Protein AF-0000000084556252 (afdb_homodimer)

Nearest PDB structures (foldseek):
  2xj3-assembly1_B  TM=9.426E-01  e=3.383E-04  Enterococcus faecalis
  1utx-assembly1_B  TM=9.450E-01  e=3.171E-04  Enterococcus faecalis
  2xi8-assembly1_A  TM=9.337E-01  e=5.321E-04  Enterococcus faecalis
  2xj3-assembly1_A  TM=9.279E-01  e=4.987E-04  Enterococcus faecalis
  2lyk-assembly1_B  TM=9.266E-01  e=1.016E-03  Enterococcus faecalis

InterPro domains:
  IPR001387 Cro/C1-type, helix-turn-helix domain [PF01381] (4-55)
  IPR001387 Cro/C1-type, helix-turn-helix domain [PS50943] (4-58)
  IPR001387 Cro/C1-type, helix-turn-helix domain [SM00530] (3-58)
  IPR001387 Cro/C1-type, helix-turn-helix domain [cd00093] (1-55)
  IPR010982 Lambda repressor-like, DNA-binding domain superfamily [G3DSA:1.10.260.40] (1-59)
  IPR010982 Lambda repressor-like, DNA-binding domain superfamily [SSF47413] (2-59)

Structure (mmCIF, N/CA/C/O backbone):
data_AF-0000000084556252-model_v1
#
loop_
_entity.id
_entity.type
_entity.pdbx_description
1 polymer 'HTH cro/C1-type domain-containing protein'
#
loop_
_atom_site.group_PDB
_atom_site.id
_atom_site.type_symbol
_atom_site.label_atom_id
_atom_site.label_alt_id
_atom_site.label_comp_id
_atom_site.label_asym_id
_atom_site.label_entity_id
_atom_site.label_seq_id
_atom_site.pdbx_PDB_ins_code
_atom_site.Cartn_x
_atom_site.Cartn_y
_atom_site.Cartn_z
_atom_site.occupancy
_atom_site.B_iso_or_equiv
_atom_site.auth_seq_id
_atom_site.auth_comp_id
_atom_site.auth_asym_id
_atom_site.auth_atom_id
_atom_site.pdbx_PDB_model_num
ATOM 1 N N . MET A 1 1 ? -1.429 13.648 -7.684 1 75.62 1 MET A N 1
ATOM 2 C CA . MET A 1 1 ? -1.224 14.016 -6.281 1 75.62 1 MET A CA 1
ATOM 3 C C . MET A 1 1 ? -2.045 13.125 -5.359 1 75.62 1 MET A C 1
ATOM 5 O O . MET A 1 1 ? -3.117 12.648 -5.742 1 75.62 1 MET A O 1
ATOM 9 N N . ASN A 1 2 ? -1.503 12.711 -4.125 1 90 2 ASN A N 1
ATOM 10 C CA . ASN A 1 2 ? -2.273 11.898 -3.188 1 90 2 ASN A CA 1
ATOM 11 C C . ASN A 1 2 ? -3.072 12.766 -2.219 1 90 2 ASN A C 1
ATOM 13 O O . ASN A 1 2 ? -3 13.992 -2.277 1 90 2 ASN A O 1
ATOM 17 N N . ASN A 1 3 ? -3.918 12.211 -1.434 1 95.62 3 ASN A N 1
ATOM 18 C CA . ASN A 1 3 ? -4.863 12.906 -0.572 1 95.62 3 ASN A CA 1
ATOM 19 C C . ASN A 1 3 ? -4.355 13 0.864 1 95.62 3 ASN A C 1
ATOM 21 O O . ASN A 1 3 ? -5.133 13.25 1.787 1 95.62 3 ASN A O 1
ATOM 25 N N . LEU A 1 4 ? -3.133 12.773 1.087 1 97.56 4 LEU A N 1
ATOM 26 C CA . LEU A 1 4 ? -2.58 12.703 2.434 1 97.56 4 LEU A CA 1
ATOM 27 C C . LEU A 1 4 ? -2.738 14.039 3.158 1 97.56 4 LEU A C 1
ATOM 29 O O . LEU A 1 4 ? -3.205 14.078 4.297 1 97.56 4 LEU A O 1
ATOM 33 N N . LYS A 1 5 ? -2.412 15.094 2.49 1 97.69 5 LYS A N 1
ATOM 34 C CA . LYS A 1 5 ? -2.535 16.422 3.076 1 97.69 5 LYS A CA 1
ATOM 35 C C . LYS A 1 5 ? -3.988 16.734 3.428 1 97.69 5 LYS A C 1
ATOM 37 O O . LYS A 1 5 ? -4.273 17.234 4.516 1 97.69 5 LYS A O 1
ATOM 42 N N . LYS A 1 6 ? -4.824 16.438 2.553 1 97.75 6 LYS A N 1
ATOM 43 C CA . LYS A 1 6 ? -6.246 16.688 2.75 1 97.75 6 LYS A CA 1
ATOM 44 C C . LYS A 1 6 ? -6.758 16 4.012 1 97.75 6 LYS A C 1
ATOM 46 O O . LYS A 1 6 ? -7.398 16.641 4.855 1 97.75 6 LYS A O 1
ATOM 51 N N . TYR A 1 7 ? -6.457 14.758 4.191 1 97.81 7 TYR A N 1
ATOM 52 C CA . TYR A 1 7 ? -6.93 13.992 5.34 1 97.81 7 TYR A CA 1
ATOM 53 C C . TYR A 1 7 ? -6.281 14.477 6.625 1 97.81 7 TYR A C 1
ATOM 55 O O . TYR A 1 7 ? -6.926 14.523 7.676 1 97.81 7 TYR A O 1
ATOM 63 N N . ARG A 1 8 ? -4.984 14.781 6.512 1 97.88 8 ARG A N 1
ATOM 64 C CA . ARG A 1 8 ? -4.297 15.32 7.684 1 97.88 8 ARG A CA 1
ATOM 65 C C . ARG A 1 8 ? -4.977 16.594 8.18 1 97.88 8 ARG A C 1
ATOM 67 O O . ARG A 1 8 ? -5.258 16.734 9.367 1 97.88 8 ARG A O 1
ATOM 74 N N . GLU A 1 9 ? -5.242 17.438 7.281 1 98.06 9 GLU A N 1
ATOM 75 C CA . GLU A 1 9 ? -5.824 18.734 7.613 1 98.06 9 GLU A CA 1
ATOM 76 C C . GLU A 1 9 ? -7.254 18.578 8.125 1 98.06 9 GLU A C 1
ATOM 78 O O . GLU A 1 9 ? -7.68 19.312 9.023 1 98.06 9 GLU A O 1
ATOM 83 N N . GLU A 1 10 ? -7.953 17.703 7.555 1 97.62 10 GLU A N 1
ATOM 84 C CA . GLU A 1 10 ? -9.32 17.422 7.996 1 97.62 10 GLU A CA 1
ATOM 85 C C . GLU A 1 10 ? -9.352 17 9.461 1 97.62 10 GLU A C 1
ATOM 87 O O . GLU A 1 10 ? -10.312 17.281 10.172 1 97.62 10 GLU A O 1
ATOM 92 N N . LYS A 1 11 ? -8.297 16.375 9.906 1 97.25 11 LYS A N 1
ATOM 93 C CA . LYS A 1 11 ? -8.195 15.906 11.289 1 97.25 11 LYS A CA 1
ATOM 94 C C . LYS A 1 11 ? -7.582 16.969 12.188 1 97.25 11 LYS A C 1
ATOM 96 O O . LYS A 1 11 ? -7.527 16.812 13.406 1 97.25 11 LYS A O 1
ATOM 101 N N . GLY A 1 12 ? -7.016 18 11.578 1 97.69 12 GLY A N 1
ATOM 102 C CA . GLY A 1 12 ? -6.449 19.109 12.32 1 97.69 12 GLY A CA 1
ATOM 103 C C . GLY A 1 12 ? -5.031 18.859 12.789 1 97.69 12 GLY A C 1
ATOM 104 O O . GLY A 1 12 ? -4.562 19.484 13.742 1 97.69 12 GLY A O 1
ATOM 105 N N . TYR A 1 13 ? -4.363 17.984 12.172 1 98.12 13 TYR A N 1
ATOM 106 C CA . TYR A 1 13 ? -2.996 17.656 12.578 1 98.12 13 TYR A CA 1
ATOM 107 C C . TYR A 1 13 ? -1.987 18.453 11.75 1 98.12 13 TYR A C 1
ATOM 109 O O . TYR A 1 13 ? -2.262 18.812 10.609 1 98.12 13 TYR A O 1
ATOM 117 N N . THR A 1 14 ? -0.856 18.656 12.398 1 98.25 14 THR A N 1
ATOM 118 C CA . THR A 1 14 ? 0.266 19.25 11.672 1 98.25 14 THR A CA 1
ATOM 119 C C . THR A 1 14 ? 1.179 18.156 11.117 1 98.25 14 THR A C 1
ATOM 121 O O . THR A 1 14 ? 1.06 16.984 11.492 1 98.25 14 THR A O 1
ATOM 124 N N . GLN A 1 15 ? 1.999 18.562 10.203 1 98.44 15 GLN A N 1
ATOM 125 C CA . GLN A 1 15 ? 2.973 17.609 9.664 1 98.44 15 GLN A CA 1
ATOM 126 C C . GLN A 1 15 ? 3.893 17.078 10.758 1 98.44 15 GLN A C 1
ATOM 128 O O . GLN A 1 15 ? 4.223 15.898 10.781 1 98.44 15 GLN A O 1
ATOM 133 N N . GLU A 1 16 ? 4.27 17.969 11.672 1 98.25 16 GLU A N 1
ATOM 134 C CA . GLU A 1 16 ? 5.152 17.625 12.781 1 98.25 16 GLU A CA 1
ATOM 135 C C . GLU A 1 16 ? 4.5 16.594 13.703 1 98.25 16 GLU A C 1
ATOM 137 O O . GLU A 1 16 ? 5.156 15.656 14.156 1 98.25 16 GLU A O 1
ATOM 142 N N . MET A 1 17 ? 3.279 16.797 13.938 1 98.12 17 MET A N 1
ATOM 143 C CA . MET A 1 17 ? 2.543 15.875 14.805 1 98.12 17 MET A CA 1
ATOM 144 C C . MET A 1 17 ? 2.494 14.477 14.203 1 98.12 17 MET A C 1
ATOM 146 O O . MET A 1 17 ? 2.73 13.492 14.906 1 98.12 17 MET A O 1
ATOM 150 N N . LEU A 1 18 ? 2.229 14.344 12.977 1 98.06 18 LEU A N 1
ATOM 151 C CA . LEU A 1 18 ? 2.146 13.047 12.312 1 98.06 18 LEU A CA 1
ATOM 152 C C . LEU A 1 18 ? 3.521 12.398 12.227 1 98.06 18 LEU A C 1
ATOM 154 O O . LEU A 1 18 ? 3.654 11.188 12.453 1 98.06 18 LEU A O 1
ATOM 158 N N . ALA A 1 19 ? 4.453 13.164 11.836 1 98.31 19 ALA A N 1
ATOM 159 C CA . ALA A 1 19 ? 5.816 12.641 11.773 1 98.31 19 ALA A CA 1
ATOM 160 C C . ALA A 1 19 ? 6.238 12.039 13.109 1 98.31 19 ALA A C 1
ATOM 162 O O . ALA A 1 19 ? 6.777 10.93 13.156 1 98.31 19 ALA A O 1
ATOM 163 N N . ALA A 1 20 ? 5.949 12.742 14.188 1 98.19 20 ALA A N 1
ATOM 164 C CA . ALA A 1 20 ? 6.273 12.273 15.531 1 98.19 20 ALA A CA 1
ATOM 165 C C . ALA A 1 20 ? 5.477 11.023 15.883 1 98.19 20 ALA A C 1
ATOM 167 O O . ALA A 1 20 ? 6.027 10.062 16.438 1 98.19 20 ALA A O 1
ATOM 168 N N . LYS A 1 21 ? 4.246 11.016 15.555 1 97.44 21 LYS A N 1
ATOM 169 C CA . LYS A 1 21 ? 3.352 9.906 15.859 1 97.44 21 LYS A CA 1
ATOM 170 C C . LYS A 1 21 ? 3.865 8.602 15.25 1 97.44 21 LYS A C 1
ATOM 172 O O . LYS A 1 21 ? 3.76 7.543 15.867 1 97.44 21 LYS A O 1
ATOM 177 N N . PHE A 1 22 ? 4.352 8.727 14.047 1 97.31 22 PHE A N 1
ATOM 178 C CA . PHE A 1 22 ? 4.73 7.523 13.312 1 97.31 22 PHE A CA 1
ATOM 179 C C . PHE A 1 22 ? 6.242 7.344 13.32 1 97.31 22 PHE A C 1
ATOM 181 O O . PHE A 1 22 ? 6.773 6.488 12.602 1 97.31 22 PHE A O 1
ATOM 188 N N . ASN A 1 23 ? 6.957 8.125 14.062 1 97.81 23 ASN A N 1
ATOM 189 C CA . ASN A 1 23 ? 8.398 8.023 14.266 1 97.81 23 ASN A CA 1
ATOM 190 C C . ASN A 1 23 ? 9.164 8.125 12.945 1 97.81 23 ASN A C 1
ATOM 192 O O . ASN A 1 23 ? 10.008 7.281 12.648 1 97.81 23 ASN A O 1
ATOM 196 N N . ILE A 1 24 ? 8.789 9.062 12.219 1 97.62 24 ILE A N 1
ATOM 197 C CA . ILE A 1 24 ? 9.5 9.406 10.992 1 97.62 24 ILE A CA 1
ATOM 198 C C . ILE A 1 24 ? 9.867 10.891 11.008 1 97.62 24 ILE A C 1
ATOM 200 O O . ILE A 1 24 ? 9.383 11.648 11.844 1 97.62 24 ILE A O 1
ATOM 204 N N . THR A 1 25 ? 10.703 11.258 10.094 1 98.31 25 THR A N 1
ATOM 205 C CA . THR A 1 25 ? 11.094 12.664 10.023 1 98.31 25 THR A CA 1
ATOM 206 C C . THR A 1 25 ? 10.008 13.492 9.328 1 98.31 25 THR A C 1
ATOM 208 O O . THR A 1 25 ? 9.273 12.977 8.492 1 98.31 25 THR A O 1
ATOM 211 N N . VAL A 1 26 ? 9.977 14.75 9.703 1 98.19 26 VAL A N 1
ATOM 212 C CA . VAL A 1 26 ? 9.047 15.672 9.055 1 98.19 26 VAL A CA 1
ATOM 213 C C . VAL A 1 26 ? 9.312 15.703 7.555 1 98.19 26 VAL A C 1
ATOM 215 O O . VAL A 1 26 ? 8.383 15.766 6.75 1 98.19 26 VAL A O 1
ATOM 218 N N . ARG A 1 27 ? 10.539 15.578 7.238 1 98.62 27 ARG A N 1
ATOM 219 C CA . ARG A 1 27 ? 10.914 15.594 5.828 1 98.62 27 ARG A CA 1
ATOM 220 C C . ARG A 1 27 ? 10.328 14.391 5.094 1 98.62 27 ARG A C 1
ATOM 222 O O . ARG A 1 27 ? 9.805 14.523 3.986 1 98.62 27 ARG A O 1
ATOM 229 N N . SER A 1 28 ? 10.398 13.273 5.672 1 98 28 SER A N 1
ATOM 230 C CA . SER A 1 28 ? 9.82 12.07 5.078 1 98 28 SER A CA 1
ATOM 231 C C . SER A 1 28 ? 8.312 12.219 4.887 1 98 28 SER A C 1
ATOM 233 O O . SER A 1 28 ? 7.785 11.906 3.822 1 98 28 SER A O 1
ATOM 235 N N . TYR A 1 29 ? 7.719 12.734 5.891 1 98.31 29 TYR A N 1
ATOM 236 C CA . TYR A 1 29 ? 6.277 12.945 5.836 1 98.31 29 TYR A CA 1
ATOM 237 C C . TYR A 1 29 ? 5.906 13.93 4.73 1 98.31 29 TYR A C 1
ATOM 239 O O . TYR A 1 29 ? 4.965 13.695 3.973 1 98.31 29 TYR A O 1
ATOM 247 N N . GLN A 1 30 ? 6.645 14.977 4.703 1 98.06 30 GLN A N 1
ATOM 248 C CA . GLN A 1 30 ? 6.43 15.977 3.66 1 98.06 30 GLN A CA 1
ATOM 249 C C . GLN A 1 30 ? 6.574 15.359 2.271 1 98.06 30 GLN A C 1
ATOM 251 O O . GLN A 1 30 ? 5.797 15.664 1.365 1 98.06 30 GLN A O 1
ATOM 256 N N . ASN A 1 31 ? 7.555 14.539 2.141 1 97.75 31 ASN A N 1
ATOM 257 C CA . ASN A 1 31 ? 7.766 13.859 0.87 1 97.75 31 ASN A CA 1
ATOM 258 C C . ASN A 1 31 ? 6.578 12.969 0.508 1 97.75 31 ASN A C 1
ATOM 260 O O . ASN A 1 31 ? 6.254 12.812 -0.67 1 97.75 31 ASN A O 1
ATOM 264 N N . TYR A 1 32 ? 5.891 12.383 1.494 1 97.38 32 TYR A N 1
ATOM 265 C CA . TYR A 1 32 ? 4.699 11.57 1.248 1 97.38 32 TYR A CA 1
ATOM 266 C C . TYR A 1 32 ? 3.555 12.438 0.73 1 97.38 32 TYR A C 1
ATOM 268 O O . TYR A 1 32 ? 2.898 12.078 -0.251 1 97.38 32 TYR A O 1
ATOM 276 N N . GLU A 1 33 ? 3.438 13.594 1.302 1 97.38 33 GLU A N 1
ATOM 277 C CA . GLU A 1 33 ? 2.354 14.477 0.886 1 97.38 33 GLU A CA 1
ATOM 278 C C . GLU A 1 33 ? 2.59 15.016 -0.521 1 97.38 33 GLU A C 1
ATOM 280 O O . GLU A 1 33 ? 1.639 15.234 -1.275 1 97.38 33 GLU A O 1
ATOM 285 N N . ALA A 1 34 ? 3.832 15.141 -0.796 1 96.25 34 ALA A N 1
ATOM 286 C CA . ALA A 1 34 ? 4.203 15.727 -2.08 1 96.25 34 ALA A CA 1
ATOM 287 C C . ALA A 1 34 ? 4.316 14.656 -3.162 1 96.25 34 ALA A C 1
ATOM 289 O O . ALA A 1 34 ? 4.688 14.953 -4.301 1 96.25 34 ALA A O 1
ATOM 290 N N . ASP A 1 35 ? 4.121 13.516 -2.873 1 93.62 35 ASP A N 1
ATOM 291 C CA . ASP A 1 35 ? 4.191 12.375 -3.785 1 93.62 35 ASP A CA 1
ATOM 292 C C . ASP A 1 35 ? 5.609 12.195 -4.324 1 93.62 35 ASP A C 1
ATOM 294 O O . ASP A 1 35 ? 5.793 11.734 -5.449 1 93.62 35 ASP A O 1
ATOM 298 N N . ARG A 1 36 ? 6.48 12.672 -3.547 1 94.69 36 ARG A N 1
ATOM 299 C CA . ARG A 1 36 ? 7.875 12.461 -3.918 1 94.69 36 ARG A CA 1
ATOM 300 C C . ARG A 1 36 ? 8.352 11.07 -3.506 1 94.69 36 ARG A C 1
ATOM 302 O O . ARG A 1 36 ? 9.273 10.516 -4.109 1 94.69 36 ARG A O 1
ATOM 309 N N . LYS A 1 37 ? 7.773 10.461 -2.498 1 94.44 37 LYS A N 1
ATOM 310 C CA . LYS A 1 37 ? 8.016 9.117 -1.978 1 94.44 37 LYS A CA 1
ATOM 311 C C . LYS A 1 37 ? 6.719 8.461 -1.529 1 94.44 37 LYS A C 1
ATOM 313 O O . LYS A 1 37 ? 5.777 9.141 -1.119 1 94.44 37 LYS A O 1
ATOM 318 N N . GLU A 1 38 ? 6.727 7.223 -1.667 1 94.5 38 GLU A N 1
ATOM 319 C CA . GLU A 1 38 ? 5.637 6.465 -1.064 1 94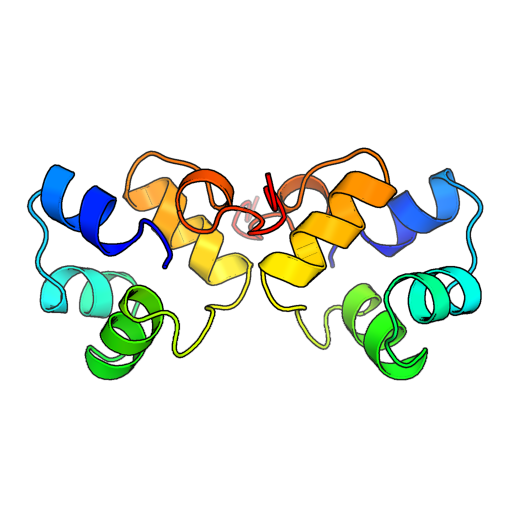.5 38 GLU A CA 1
ATOM 320 C C . GLU A 1 38 ? 6.098 5.738 0.196 1 94.5 38 GLU A C 1
ATOM 322 O O . GLU A 1 38 ? 7.203 5.191 0.234 1 94.5 38 GLU A O 1
ATOM 327 N N . PRO A 1 39 ? 5.277 5.816 1.215 1 95.5 39 PRO A N 1
ATOM 328 C CA . PRO A 1 39 ? 5.629 4.988 2.371 1 95.5 39 PRO A CA 1
ATOM 329 C C . PRO A 1 39 ? 5.48 3.494 2.096 1 95.5 39 PRO A C 1
ATOM 331 O O . PRO A 1 39 ? 4.793 3.102 1.148 1 95.5 39 PRO A O 1
ATOM 334 N N . LYS A 1 40 ? 6.16 2.68 3 1 93.94 40 LYS A N 1
ATOM 335 C CA . LYS A 1 40 ? 5.918 1.24 2.965 1 93.94 40 LYS A CA 1
ATOM 336 C C . LYS A 1 40 ? 4.469 0.917 3.316 1 93.94 40 LYS A C 1
ATOM 338 O O . LYS A 1 40 ? 3.82 1.667 4.047 1 93.94 40 LYS A O 1
ATOM 343 N N . ILE A 1 41 ? 4.012 -0.105 2.781 1 95.25 41 ILE A N 1
ATOM 344 C CA . ILE A 1 41 ? 2.605 -0.48 2.881 1 95.25 41 ILE A CA 1
ATOM 345 C C . ILE A 1 41 ? 2.18 -0.508 4.348 1 95.25 41 ILE A C 1
ATOM 347 O O . ILE A 1 41 ? 1.121 0.014 4.703 1 95.25 41 ILE A O 1
ATOM 351 N N . ARG A 1 42 ? 3.004 -1.062 5.199 1 91.25 42 ARG A N 1
ATOM 352 C CA . ARG A 1 42 ? 2.645 -1.185 6.609 1 91.25 42 ARG A CA 1
ATOM 353 C C . ARG A 1 42 ? 2.498 0.188 7.258 1 91.25 42 ARG A C 1
ATOM 355 O O . ARG A 1 42 ? 1.544 0.431 8 1 91.25 42 ARG A O 1
ATOM 362 N N . LEU A 1 43 ? 3.43 1.055 6.957 1 94.94 43 LEU A N 1
ATOM 363 C CA . LEU A 1 43 ? 3.348 2.414 7.48 1 94.94 43 LEU A CA 1
ATOM 364 C C . LEU A 1 43 ? 2.154 3.154 6.891 1 94.94 43 LEU A C 1
ATOM 366 O O . LEU A 1 43 ? 1.437 3.855 7.605 1 94.94 43 LEU A O 1
ATOM 370 N N . ALA A 1 44 ? 1.937 2.973 5.617 1 96.38 44 ALA A N 1
ATOM 371 C CA . ALA A 1 44 ? 0.809 3.609 4.941 1 96.38 44 ALA A CA 1
ATOM 372 C C . ALA A 1 44 ? -0.514 3.217 5.59 1 96.38 44 ALA A C 1
ATOM 374 O O . ALA A 1 44 ? -1.401 4.055 5.762 1 96.38 44 ALA A O 1
ATOM 375 N N . ASN A 1 45 ? -0.568 1.987 5.91 1 95.06 45 ASN A N 1
ATOM 376 C CA . ASN A 1 45 ? -1.788 1.5 6.543 1 95.06 45 ASN A CA 1
ATOM 377 C C . ASN A 1 45 ? -1.991 2.125 7.922 1 95.06 45 ASN A C 1
ATOM 379 O O . ASN A 1 45 ? -3.109 2.502 8.273 1 95.06 45 ASN A O 1
ATOM 383 N N . ARG A 1 46 ? -0.942 2.225 8.672 1 95.12 46 ARG A N 1
ATOM 384 C CA . ARG A 1 46 ? -1.03 2.834 9.992 1 95.12 46 ARG A CA 1
ATOM 385 C C . ARG A 1 46 ? -1.462 4.293 9.898 1 95.12 46 ARG A C 1
ATOM 387 O O . ARG A 1 46 ? -2.281 4.758 10.688 1 95.12 46 ARG A O 1
ATOM 394 N N . ILE A 1 47 ? -0.932 4.938 8.945 1 97.06 47 ILE A N 1
ATOM 395 C CA . ILE A 1 47 ? -1.278 6.34 8.742 1 97.06 47 ILE A CA 1
ATOM 396 C C . ILE A 1 47 ? -2.752 6.457 8.352 1 97.06 47 ILE A C 1
ATOM 398 O O . ILE A 1 47 ? -3.486 7.27 8.922 1 97.06 47 ILE A O 1
ATOM 402 N N . ALA A 1 48 ? -3.146 5.695 7.449 1 96.94 48 ALA A N 1
ATOM 403 C CA . ALA A 1 48 ? -4.531 5.723 6.98 1 96.94 48 ALA A CA 1
ATOM 404 C C . ALA A 1 48 ? -5.504 5.445 8.125 1 96.94 48 ALA A C 1
ATOM 406 O O . ALA A 1 48 ? -6.492 6.16 8.297 1 96.94 48 ALA A O 1
ATOM 407 N N . LYS A 1 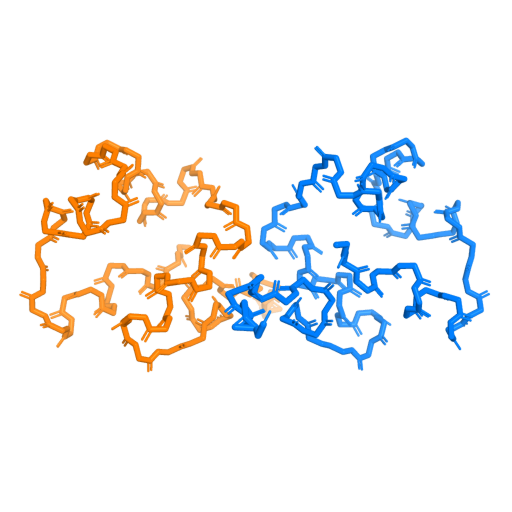49 ? -5.188 4.441 8.875 1 95.81 49 LYS A N 1
ATOM 408 C CA . LYS A 1 49 ? -6.039 4.074 10.008 1 95.81 49 LYS A CA 1
ATOM 409 C C . LYS A 1 49 ? -6.113 5.211 11.023 1 95.81 49 LYS A C 1
ATOM 411 O O . LYS A 1 49 ? -7.195 5.523 11.531 1 95.81 49 LYS A O 1
ATOM 416 N N . PHE A 1 50 ? -4.953 5.723 11.25 1 97.19 50 PHE A N 1
ATOM 417 C CA . PHE A 1 50 ? -4.902 6.824 12.211 1 97.19 50 PHE A CA 1
ATOM 418 C C . PHE A 1 50 ? -5.777 7.984 11.742 1 97.19 50 PHE A C 1
ATOM 420 O O . PHE A 1 50 ? -6.438 8.633 12.555 1 97.19 50 PHE A O 1
ATOM 427 N N . LEU A 1 51 ? -5.816 8.195 10.469 1 97.75 51 LEU A N 1
ATOM 428 C CA . LEU A 1 51 ? -6.578 9.305 9.891 1 97.75 51 LEU A CA 1
ATOM 429 C C . LEU A 1 51 ? -8.016 8.883 9.609 1 97.75 51 LEU A C 1
ATOM 431 O O . LEU A 1 51 ? -8.805 9.664 9.07 1 97.75 51 LEU A O 1
ATOM 435 N N . GLY A 1 52 ? -8.344 7.652 9.875 1 96.81 52 GLY A N 1
ATOM 436 C CA . GLY A 1 52 ? -9.711 7.18 9.766 1 96.81 52 GLY A CA 1
ATOM 437 C C . GLY A 1 52 ? -10.117 6.852 8.336 1 96.81 52 GLY A C 1
ATOM 438 O O . GLY A 1 52 ? -11.266 7.066 7.949 1 96.81 52 GLY A O 1
ATOM 439 N N . THR A 1 53 ? -9.25 6.422 7.594 1 96.75 53 THR A N 1
ATOM 440 C CA . THR A 1 53 ? -9.5 6.141 6.184 1 96.75 53 THR A CA 1
ATOM 441 C C . THR A 1 53 ? -8.719 4.906 5.734 1 96.75 53 THR A C 1
ATOM 443 O O . THR A 1 53 ? -8.344 4.07 6.559 1 96.75 53 THR A O 1
ATOM 446 N N . THR A 1 54 ? -8.609 4.738 4.367 1 94.62 54 THR A N 1
ATOM 447 C CA . THR A 1 54 ? -7.902 3.59 3.807 1 94.62 54 THR A CA 1
ATOM 448 C C . THR A 1 54 ? -6.691 4.039 2.996 1 94.62 54 THR A C 1
ATOM 450 O O . THR A 1 54 ? -6.586 5.211 2.627 1 94.62 54 THR A O 1
ATOM 453 N N . ILE A 1 55 ? -5.812 3.156 2.773 1 95.25 55 ILE A N 1
ATOM 454 C CA . ILE A 1 55 ? -4.613 3.438 1.992 1 95.25 55 ILE A CA 1
ATOM 455 C C . ILE A 1 55 ? -5.008 3.975 0.618 1 95.25 55 ILE A C 1
ATOM 457 O O . ILE A 1 55 ? -4.445 4.965 0.147 1 95.25 55 ILE A O 1
ATOM 461 N N . ILE A 1 56 ? -6.035 3.336 0.017 1 93.38 56 ILE A N 1
ATOM 462 C CA . ILE A 1 56 ? -6.391 3.652 -1.361 1 93.38 56 ILE A CA 1
ATOM 463 C C . ILE A 1 56 ? -7.098 5.004 -1.414 1 93.38 56 ILE A C 1
ATOM 465 O O . ILE A 1 56 ? -7.02 5.715 -2.418 1 93.38 56 ILE A O 1
ATOM 469 N N . ALA A 1 57 ? -7.734 5.34 -0.342 1 94.25 57 ALA A N 1
ATOM 470 C CA . ALA A 1 57 ? -8.328 6.672 -0.282 1 94.25 57 ALA A CA 1
ATOM 471 C C . ALA A 1 57 ? -7.258 7.758 -0.288 1 94.25 57 ALA A C 1
ATOM 473 O O . ALA A 1 57 ? -7.457 8.828 -0.865 1 94.25 57 ALA A O 1
ATOM 474 N N . ILE A 1 58 ? -6.133 7.504 0.326 1 96.25 58 ILE A N 1
ATOM 475 C CA . ILE A 1 58 ? -5.035 8.461 0.417 1 96.25 58 ILE A CA 1
ATOM 476 C C . ILE A 1 58 ? -4.207 8.422 -0.866 1 96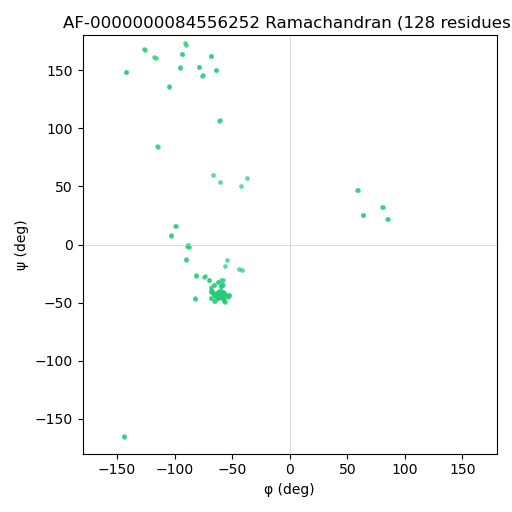.25 58 ILE A C 1
ATOM 478 O O . ILE A 1 58 ? -3.832 9.469 -1.401 1 96.25 58 ILE A O 1
ATOM 482 N N . TRP A 1 59 ? -3.875 7.207 -1.324 1 94.44 59 TRP A N 1
ATOM 483 C CA . TRP A 1 59 ? -3.094 6.996 -2.539 1 94.44 59 TRP A CA 1
ATOM 484 C C . TRP A 1 59 ? -3.926 6.293 -3.605 1 94.44 59 TRP A C 1
ATOM 486 O O . TRP A 1 59 ? -3.791 5.082 -3.809 1 94.44 59 TRP A O 1
ATOM 496 N N . PRO A 1 60 ? -4.656 7.066 -4.305 1 88.88 60 PRO A N 1
ATOM 497 C CA . PRO A 1 60 ? -5.52 6.449 -5.316 1 88.88 60 PRO A CA 1
ATOM 498 C C . PRO A 1 60 ? -4.746 5.992 -6.551 1 88.88 60 PRO A C 1
ATOM 500 O O . PRO A 1 60 ? -3.658 6.504 -6.832 1 88.88 60 PRO A O 1
ATOM 503 N N . ASP A 1 61 ? -5.18 4.914 -7.141 1 76.62 61 ASP A N 1
ATOM 504 C CA . ASP A 1 61 ? -4.578 4.457 -8.391 1 76.62 61 ASP A CA 1
ATOM 505 C C . ASP A 1 61 ? -4.742 5.5 -9.492 1 76.62 61 ASP A C 1
ATOM 507 O O . ASP A 1 61 ? -5.734 6.23 -9.523 1 76.62 61 ASP A O 1
ATOM 511 N N . CYS A 1 62 ? -3.742 6.273 -9.953 1 61.41 62 CYS A N 1
ATOM 512 C CA . CYS A 1 62 ? -3.859 7.25 -11.023 1 61.41 62 CYS A CA 1
ATOM 513 C C . CYS A 1 62 ? -4.715 6.707 -12.164 1 61.41 62 CYS A C 1
ATOM 515 O O . CYS A 1 62 ? -5.051 7.441 -13.094 1 61.41 62 CYS A O 1
ATOM 517 N N . ASN A 1 63 ? -4.969 5.594 -12.453 1 51.81 63 ASN A N 1
ATOM 518 C CA . ASN A 1 63 ? -5.441 5.297 -13.797 1 51.81 63 ASN A CA 1
ATOM 519 C C . ASN A 1 63 ? -6.684 6.117 -14.148 1 51.81 63 ASN A C 1
ATOM 521 O O . ASN A 1 63 ? -7.344 5.855 -15.148 1 51.81 63 ASN A O 1
ATOM 525 N N . GLN A 1 64 ? -7.445 6.707 -13.258 1 40 64 GLN A N 1
ATOM 526 C CA . GLN A 1 64 ? -8.508 7.199 -14.133 1 40 64 GLN A CA 1
ATOM 527 C C . GLN A 1 64 ? -7.984 8.281 -15.078 1 40 64 GLN A C 1
ATOM 529 O O . GLN A 1 64 ? -7.66 9.391 -14.641 1 40 64 GLN A O 1
ATOM 534 N N . SER A 1 65 ? -7.059 8.047 -15.898 1 36.06 65 SER A N 1
ATOM 535 C CA . SER A 1 65 ? -7.105 8.922 -17.062 1 36.06 65 SER A CA 1
ATOM 536 C C . SER A 1 65 ? -8.547 9.211 -17.484 1 36.06 65 SER A C 1
ATOM 5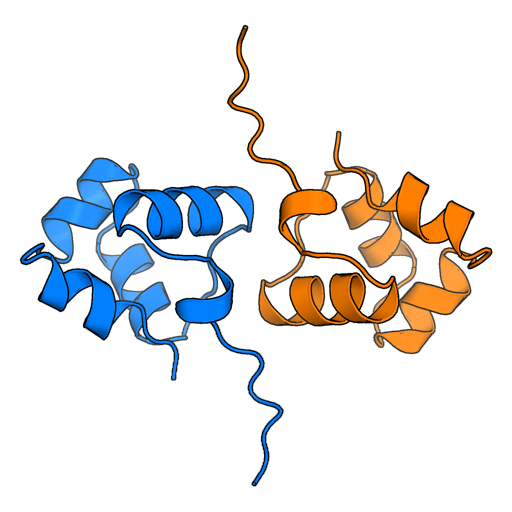38 O O . SER A 1 65 ? -9.266 8.305 -17.906 1 36.06 65 SER A O 1
ATOM 540 N N . GLY A 1 66 ? -9.461 9.742 -16.703 1 27.41 66 GLY A N 1
ATOM 541 C CA . GLY A 1 66 ? -10.281 10.438 -17.672 1 27.41 66 GLY A CA 1
ATOM 542 C C . GLY A 1 66 ? -9.523 11.508 -18.438 1 27.41 66 GLY A C 1
ATOM 543 O O . GLY A 1 66 ? -8.477 11.977 -17.984 1 27.41 66 GLY A O 1
ATOM 544 N N . MET B 1 1 ? 4.859 -12.852 7.676 1 75.81 1 MET B N 1
ATOM 545 C CA . MET B 1 1 ? 4.801 -13.203 6.258 1 75.81 1 MET B CA 1
ATOM 546 C C . MET B 1 1 ? 3.541 -12.641 5.609 1 75.81 1 MET B C 1
ATOM 548 O O . MET B 1 1 ? 2.512 -12.484 6.273 1 75.81 1 MET B O 1
ATOM 552 N N . ASN B 1 2 ? 3.602 -12.141 4.281 1 90.38 2 ASN B N 1
ATOM 553 C CA . ASN B 1 2 ? 2.41 -11.648 3.598 1 90.38 2 ASN B CA 1
ATOM 554 C C . ASN B 1 2 ? 1.715 -12.758 2.812 1 90.38 2 ASN B C 1
ATOM 556 O O . ASN B 1 2 ? 2.172 -13.906 2.811 1 90.38 2 ASN B O 1
ATOM 560 N N . ASN B 1 3 ? 0.582 -12.516 2.266 1 95.69 3 ASN B N 1
ATOM 561 C CA . ASN B 1 3 ? -0.277 -13.516 1.631 1 95.69 3 ASN B CA 1
ATOM 562 C C . ASN B 1 3 ? -0.125 -13.492 0.112 1 95.69 3 ASN B C 1
ATOM 564 O O . ASN B 1 3 ? -0.968 -14.039 -0.606 1 95.69 3 ASN B O 1
ATOM 568 N N . LEU B 1 4 ? 0.868 -12.906 -0.385 1 97.56 4 LEU B N 1
ATOM 569 C CA . LEU B 1 4 ? 1.033 -12.727 -1.822 1 97.56 4 LEU B CA 1
ATOM 570 C C . LEU B 1 4 ? 1.134 -14.07 -2.535 1 97.56 4 LEU B C 1
ATOM 572 O O . LEU B 1 4 ? 0.447 -14.305 -3.531 1 97.56 4 LEU B O 1
ATOM 576 N N . LYS B 1 5 ? 1.921 -14.938 -2.002 1 97.69 5 LYS B N 1
ATOM 577 C CA . LYS B 1 5 ? 2.084 -16.266 -2.59 1 97.69 5 LYS B CA 1
ATOM 578 C C . LYS B 1 5 ? 0.764 -17.031 -2.596 1 97.69 5 LYS B C 1
ATOM 580 O O . LYS B 1 5 ? 0.397 -17.641 -3.604 1 97.69 5 LYS B O 1
ATOM 585 N N . LYS B 1 6 ? 0.108 -16.984 -1.541 1 97.69 6 LYS B N 1
ATOM 586 C CA . LYS B 1 6 ? -1.172 -17.672 -1.401 1 97.69 6 LYS B CA 1
ATOM 587 C C . LYS B 1 6 ? -2.154 -17.234 -2.482 1 97.69 6 LYS B C 1
ATOM 589 O O . LYS B 1 6 ? -2.748 -18.062 -3.168 1 97.69 6 LYS B O 1
ATOM 594 N N . TYR B 1 7 ? -2.314 -15.953 -2.674 1 97.75 7 TYR B N 1
ATOM 595 C CA . TYR B 1 7 ? -3.262 -15.422 -3.645 1 97.75 7 TYR B CA 1
ATOM 596 C C . TYR B 1 7 ? -2.82 -15.734 -5.066 1 97.75 7 TYR B C 1
ATOM 598 O O . TYR B 1 7 ? -3.65 -16.016 -5.934 1 97.75 7 TYR B O 1
ATOM 606 N N . ARG B 1 8 ? -1.505 -15.602 -5.277 1 97.88 8 ARG B N 1
ATOM 607 C CA . ARG B 1 8 ? -0.982 -15.953 -6.594 1 97.88 8 ARG B CA 1
ATOM 608 C C . ARG B 1 8 ? -1.323 -17.391 -6.957 1 97.88 8 ARG B C 1
ATOM 610 O O . ARG B 1 8 ? -1.824 -17.656 -8.055 1 97.88 8 ARG B O 1
ATOM 617 N N . GLU B 1 9 ? -1.086 -18.25 -6.055 1 98.06 9 GLU B N 1
ATOM 618 C CA . GLU B 1 9 ? -1.293 -19.672 -6.289 1 98.06 9 GLU B CA 1
ATOM 619 C C . GLU B 1 9 ? -2.777 -20 -6.438 1 98.06 9 GLU B C 1
ATOM 621 O O . GLU B 1 9 ? -3.15 -20.859 -7.23 1 98.06 9 GLU B O 1
ATOM 626 N N . GLU B 1 10 ? -3.57 -19.344 -5.699 1 97.62 10 GLU B N 1
ATOM 627 C CA . GLU B 1 10 ? -5.016 -19.531 -5.789 1 97.62 10 GLU B CA 1
ATOM 628 C C . GLU B 1 10 ? -5.527 -19.203 -7.188 1 97.62 10 GLU B C 1
ATOM 630 O O . GLU B 1 10 ? -6.492 -19.812 -7.66 1 97.62 10 GLU B O 1
ATOM 635 N N . LYS B 1 11 ? -4.871 -18.297 -7.844 1 97.25 11 LYS B N 1
ATOM 636 C CA . LYS B 1 11 ? -5.258 -17.891 -9.188 1 97.25 11 LYS B CA 1
ATOM 637 C C . LYS B 1 11 ? -4.566 -18.75 -10.25 1 97.25 11 LYS B C 1
ATOM 639 O O . LYS B 1 11 ? -4.859 -18.625 -11.438 1 97.25 11 LYS B O 1
ATOM 644 N N . GLY B 1 12 ? -3.568 -19.5 -9.828 1 97.62 12 GLY B N 1
ATOM 645 C CA . GLY B 1 12 ? -2.875 -20.422 -10.727 1 97.62 12 GLY B CA 1
ATOM 646 C C . GLY B 1 12 ? -1.762 -19.75 -11.508 1 97.62 12 GLY B C 1
ATOM 647 O O . GLY B 1 12 ? -1.365 -20.234 -12.57 1 97.62 12 GLY B O 1
ATOM 648 N N . TYR B 1 13 ? -1.277 -18.688 -11.031 1 98.12 13 TYR B N 1
ATOM 649 C CA . TYR B 1 13 ? -0.216 -17.969 -11.734 1 98.12 13 TYR B CA 1
ATOM 650 C C . TYR B 1 13 ? 1.155 -18.375 -11.211 1 98.12 13 TYR B C 1
ATOM 652 O O . TYR B 1 13 ? 1.29 -18.766 -10.047 1 98.12 13 TYR B O 1
ATOM 660 N N . THR B 1 14 ? 2.094 -18.25 -12.117 1 98.25 14 THR B N 1
ATOM 661 C CA . THR B 1 14 ? 3.482 -18.438 -11.703 1 98.25 14 THR B CA 1
ATOM 662 C C . THR B 1 14 ? 4.113 -17.094 -11.344 1 98.25 14 THR B C 1
ATOM 664 O O . THR B 1 14 ? 3.549 -16.031 -11.641 1 98.25 14 THR B O 1
ATOM 667 N N . GLN B 1 15 ? 5.211 -17.172 -10.672 1 98.44 15 GLN B N 1
ATOM 668 C CA . GLN B 1 15 ? 5.941 -15.961 -10.344 1 98.44 15 GLN B CA 1
ATOM 669 C C . GLN B 1 15 ? 6.359 -15.211 -11.609 1 98.44 15 GLN B C 1
ATOM 671 O O . GLN B 1 15 ? 6.289 -13.984 -11.664 1 98.44 15 GLN B O 1
ATOM 676 N N . GLU B 1 16 ? 6.777 -15.961 -12.625 1 98.25 16 GLU B N 1
ATOM 677 C CA . GLU B 1 16 ? 7.211 -15.398 -13.898 1 98.25 16 GLU B CA 1
ATOM 678 C C . GLU B 1 16 ? 6.066 -14.664 -14.594 1 98.25 16 GLU B C 1
ATOM 680 O O . GLU B 1 16 ? 6.27 -13.586 -15.164 1 98.25 16 GLU B O 1
ATOM 685 N N . MET B 1 17 ? 4.941 -15.242 -14.539 1 98.12 17 MET B N 1
ATOM 686 C CA . MET B 1 17 ? 3.771 -14.641 -15.172 1 98.12 17 MET B CA 1
ATOM 687 C C . MET B 1 17 ? 3.432 -13.297 -14.531 1 98.12 17 MET B C 1
ATOM 689 O O . MET B 1 17 ? 3.172 -12.32 -15.227 1 98.12 17 MET B O 1
ATOM 693 N N . LEU B 1 18 ? 3.447 -13.211 -13.25 1 98.06 18 LEU B N 1
ATOM 694 C CA . LEU B 1 18 ? 3.125 -11.984 -12.539 1 98.06 18 LEU B CA 1
ATOM 695 C C . LEU B 1 18 ? 4.207 -10.93 -12.766 1 98.06 18 LEU B C 1
ATOM 697 O O . LEU B 1 18 ? 3.9 -9.75 -12.969 1 98.06 18 LEU B O 1
ATOM 701 N N . ALA B 1 19 ? 5.402 -11.352 -12.648 1 98.31 19 ALA B N 1
ATOM 702 C CA . ALA B 1 19 ? 6.508 -10.422 -12.891 1 98.31 19 ALA B CA 1
ATOM 703 C C . ALA B 1 19 ? 6.391 -9.773 -14.266 1 98.31 19 ALA B C 1
ATOM 705 O O . ALA B 1 19 ? 6.535 -8.555 -14.398 1 98.31 19 ALA B O 1
ATOM 706 N N . ALA B 1 20 ? 6.086 -10.57 -15.266 1 98.19 20 ALA B N 1
ATOM 707 C CA . ALA B 1 20 ? 5.914 -10.086 -16.625 1 98.19 20 ALA B CA 1
ATOM 708 C C . ALA B 1 20 ? 4.711 -9.156 -16.734 1 98.19 20 ALA B C 1
ATOM 710 O O . ALA B 1 20 ? 4.785 -8.102 -17.375 1 98.19 20 ALA B O 1
ATOM 711 N N . LYS B 1 21 ? 3.648 -9.523 -16.125 1 97.5 21 LYS B N 1
ATOM 712 C CA . LYS B 1 21 ? 2.406 -8.758 -16.156 1 97.5 21 LYS B CA 1
ATOM 713 C C . LYS B 1 21 ? 2.617 -7.336 -15.648 1 97.5 21 LYS B C 1
ATOM 715 O O . LYS B 1 21 ? 2.045 -6.387 -16.188 1 97.5 21 LYS B O 1
ATOM 720 N N . PHE B 1 22 ? 3.385 -7.25 -14.602 1 97.31 22 PHE B N 1
ATOM 721 C CA . PHE B 1 22 ? 3.537 -5.965 -13.938 1 97.31 22 PHE B CA 1
ATOM 722 C C . PHE B 1 22 ? 4.871 -5.32 -14.297 1 97.31 22 PHE B C 1
ATOM 724 O O . PHE B 1 22 ? 5.262 -4.316 -13.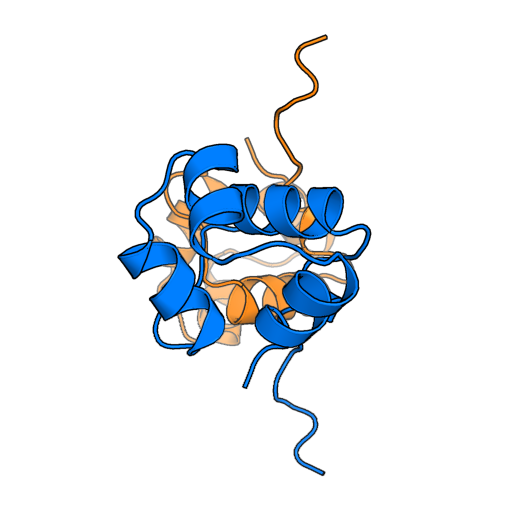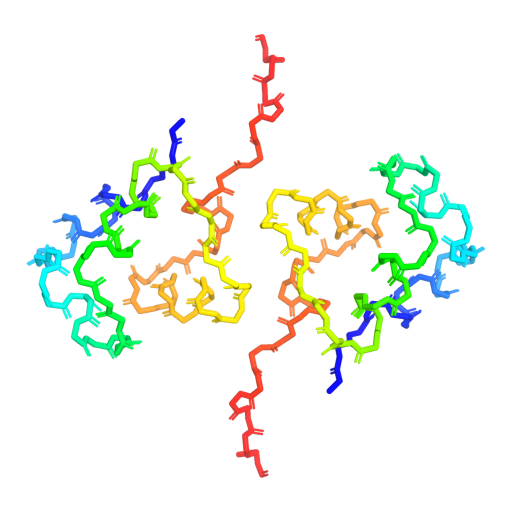703 1 97.31 22 PHE B O 1
ATOM 731 N N . ASN B 1 23 ? 5.598 -5.895 -15.211 1 97.81 23 ASN B N 1
ATOM 732 C CA . ASN B 1 23 ? 6.844 -5.359 -15.75 1 97.81 23 ASN B CA 1
ATOM 733 C C . ASN B 1 23 ? 7.891 -5.164 -14.664 1 97.81 23 ASN B C 1
ATOM 735 O O . ASN B 1 23 ? 8.477 -4.086 -14.547 1 97.81 23 ASN B O 1
ATOM 739 N N . ILE B 1 24 ? 8.016 -6.137 -13.891 1 97.62 24 ILE B N 1
ATOM 740 C CA . ILE B 1 24 ? 9.062 -6.191 -12.875 1 97.62 24 ILE B CA 1
ATOM 741 C C . ILE B 1 24 ? 9.867 -7.484 -13.031 1 97.62 24 ILE B C 1
ATOM 743 O O . ILE B 1 24 ? 9.453 -8.391 -13.758 1 97.62 24 ILE B O 1
ATOM 747 N N . THR B 1 25 ? 10.969 -7.539 -12.367 1 98.31 25 THR B N 1
ATOM 748 C CA . THR B 1 25 ? 11.781 -8.75 -12.438 1 98.31 25 THR B CA 1
ATOM 749 C C . THR B 1 25 ? 11.203 -9.836 -11.531 1 98.31 25 THR B C 1
ATOM 751 O O . THR B 1 25 ? 10.562 -9.539 -10.523 1 98.31 25 THR B O 1
ATOM 754 N N . VAL B 1 26 ? 11.477 -11.07 -11.938 1 98.19 26 VAL B N 1
ATOM 755 C CA . VAL B 1 26 ? 11.055 -12.203 -11.117 1 98.19 26 VAL B CA 1
ATOM 756 C C . VAL B 1 26 ? 11.672 -12.094 -9.727 1 98.19 26 VAL B C 1
ATOM 758 O O . VAL B 1 26 ? 11.016 -12.406 -8.727 1 98.19 26 VAL B O 1
ATOM 761 N N . ARG B 1 27 ? 12.828 -11.586 -9.711 1 98.62 27 ARG B N 1
ATOM 762 C CA . ARG B 1 27 ? 13.516 -11.422 -8.438 1 98.62 27 ARG B CA 1
ATOM 763 C C . ARG B 1 27 ? 12.773 -10.438 -7.543 1 98.62 27 ARG B C 1
ATOM 765 O O . ARG B 1 27 ? 12.602 -10.68 -6.348 1 98.62 27 ARG B O 1
ATOM 772 N N . SER B 1 28 ? 12.367 -9.359 -8.07 1 98 28 SER B N 1
ATOM 773 C CA . SER B 1 28 ? 11.594 -8.375 -7.316 1 98 28 SER B CA 1
ATOM 774 C C . SER B 1 28 ? 10.305 -8.977 -6.777 1 98 28 SER B C 1
ATOM 776 O O . SER B 1 28 ? 9.969 -8.797 -5.605 1 98 28 SER B O 1
ATOM 778 N N . TYR B 1 29 ? 9.68 -9.703 -7.621 1 98.31 29 TYR B N 1
ATOM 779 C CA . TYR B 1 29 ? 8.43 -10.344 -7.23 1 98.31 29 TYR B CA 1
ATOM 780 C C . TYR B 1 29 ? 8.656 -11.344 -6.105 1 98.31 29 TYR B C 1
ATOM 782 O O . TYR B 1 29 ? 7.898 -11.383 -5.133 1 98.31 29 TYR B O 1
ATOM 790 N N . GLN B 1 30 ? 9.68 -12.102 -6.297 1 98.06 30 GLN B N 1
ATOM 791 C CA . GLN B 1 30 ? 10.039 -13.07 -5.266 1 98.06 30 GLN B CA 1
ATOM 792 C C . GLN B 1 30 ? 10.312 -12.383 -3.932 1 98.06 30 GLN B C 1
ATOM 794 O O . GLN B 1 30 ? 9.906 -12.875 -2.879 1 98.06 30 GLN B O 1
ATOM 799 N N . ASN B 1 31 ? 10.992 -11.289 -4.008 1 97.75 31 ASN B N 1
ATOM 800 C CA . ASN B 1 31 ? 11.273 -10.523 -2.803 1 97.75 31 ASN B CA 1
ATOM 801 C C . ASN B 1 31 ? 9.992 -10.031 -2.137 1 97.75 31 ASN B C 1
ATOM 803 O O . ASN B 1 31 ? 9.922 -9.93 -0.911 1 97.75 31 ASN B O 1
ATOM 807 N N . TYR B 1 32 ? 8.953 -9.734 -2.908 1 97.38 32 TYR B N 1
ATOM 808 C CA . TYR B 1 32 ? 7.66 -9.328 -2.359 1 97.38 32 TYR B CA 1
ATOM 809 C C . TYR B 1 32 ? 7 -10.484 -1.615 1 97.38 32 TYR B C 1
ATOM 811 O O . TYR B 1 32 ? 6.516 -10.312 -0.493 1 97.38 32 TYR B O 1
ATOM 819 N N . GLU B 1 33 ? 7.117 -11.641 -2.191 1 97.38 33 GLU B N 1
ATOM 820 C CA . GLU B 1 33 ? 6.492 -12.797 -1.563 1 97.38 33 GLU B CA 1
ATOM 821 C C . GLU B 1 33 ? 7.211 -13.18 -0.272 1 97.38 33 GLU B C 1
ATOM 823 O O . GLU B 1 33 ? 6.582 -13.656 0.678 1 97.38 33 GLU B O 1
ATOM 828 N N . ALA B 1 34 ? 8.445 -12.914 -0.297 1 96.25 34 ALA B N 1
ATOM 829 C CA . ALA B 1 34 ? 9.273 -13.305 0.841 1 96.25 34 ALA B CA 1
ATOM 830 C C . ALA B 1 34 ? 9.297 -12.211 1.905 1 96.25 34 ALA B C 1
ATOM 832 O O . ALA B 1 34 ? 9.992 -12.328 2.914 1 96.25 34 ALA B O 1
ATOM 833 N N . ASP B 1 35 ? 8.68 -11.188 1.705 1 93.75 35 ASP B N 1
ATOM 834 C CA . ASP B 1 35 ? 8.609 -10.047 2.613 1 93.75 35 ASP B CA 1
ATOM 835 C C . ASP B 1 35 ? 9.984 -9.414 2.811 1 93.75 35 ASP B C 1
ATOM 837 O O . ASP B 1 35 ? 10.273 -8.867 3.879 1 93.75 35 ASP B O 1
ATOM 841 N N . ARG B 1 36 ? 10.75 -9.625 1.842 1 94.69 36 ARG B N 1
ATOM 842 C CA . ARG B 1 36 ? 12.055 -8.977 1.881 1 94.69 36 ARG B CA 1
ATOM 843 C C . ARG B 1 36 ? 11.961 -7.523 1.421 1 94.69 36 ARG B C 1
ATOM 845 O O . ARG B 1 36 ? 12.781 -6.688 1.814 1 94.69 36 ARG B O 1
ATOM 852 N N . LYS B 1 37 ? 11.016 -7.176 0.599 1 94.44 37 LYS B N 1
ATOM 853 C CA . LYS B 1 37 ? 10.703 -5.844 0.084 1 94.44 37 LYS B CA 1
ATOM 854 C C . LYS B 1 37 ? 9.195 -5.637 -0.023 1 94.44 37 LYS B C 1
ATOM 856 O O . LYS B 1 37 ? 8.445 -6.594 -0.224 1 94.44 37 LYS B O 1
ATOM 861 N N . GLU B 1 38 ? 8.844 -4.457 0.159 1 94.5 3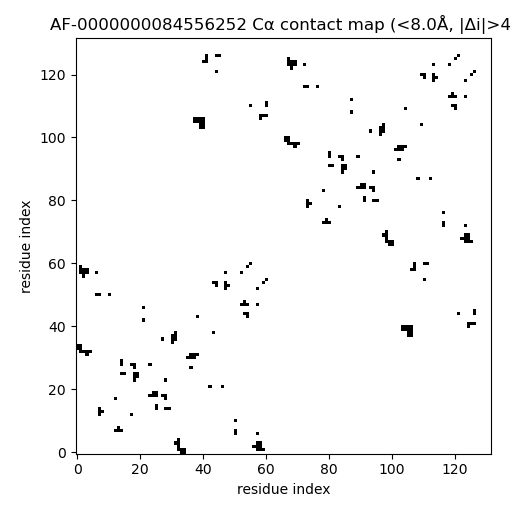8 GLU B N 1
ATOM 862 C CA . GLU B 1 38 ? 7.461 -4.102 -0.145 1 94.5 38 GLU B CA 1
ATOM 863 C C . GLU B 1 38 ? 7.367 -3.32 -1.453 1 94.5 38 GLU B C 1
ATOM 865 O O . GLU B 1 38 ? 8.211 -2.461 -1.731 1 94.5 38 GLU B O 1
ATOM 870 N N . PRO B 1 39 ? 6.395 -3.678 -2.26 1 95.56 39 PRO B N 1
ATOM 871 C CA . PRO B 1 39 ? 6.188 -2.832 -3.438 1 95.56 39 PRO B CA 1
ATOM 872 C C . PRO B 1 39 ? 5.652 -1.446 -3.082 1 95.56 39 PRO B C 1
ATOM 874 O O . PRO B 1 39 ? 5.121 -1.248 -1.984 1 95.56 39 PRO B O 1
ATOM 877 N N . LYS B 1 40 ? 5.797 -0.496 -4.082 1 93.88 40 LYS B N 1
ATOM 878 C CA . LYS B 1 40 ? 5.133 0.796 -3.939 1 93.88 40 LYS B CA 1
ATOM 879 C C . LYS B 1 40 ? 3.615 0.635 -3.92 1 93.88 40 LYS B C 1
ATOM 881 O O . LYS B 1 40 ? 3.08 -0.31 -4.504 1 93.88 40 LYS B O 1
ATOM 886 N N . ILE B 1 41 ? 3.016 1.48 -3.258 1 95.25 41 ILE B N 1
ATOM 887 C CA . ILE B 1 41 ? 1.581 1.394 -3.006 1 95.25 41 ILE B CA 1
ATOM 888 C C . ILE B 1 41 ? 0.835 1.228 -4.328 1 95.25 41 ILE B C 1
ATOM 890 O O . ILE B 1 41 ? -0.061 0.388 -4.441 1 95.25 41 ILE B O 1
ATOM 894 N N . ARG B 1 42 ? 1.213 1.976 -5.328 1 91.12 42 ARG B N 1
ATOM 895 C CA . ARG B 1 42 ? 0.512 1.922 -6.609 1 91.12 42 ARG B CA 1
ATOM 896 C C . ARG B 1 42 ? 0.648 0.544 -7.25 1 91.12 42 ARG B C 1
ATOM 898 O O . ARG B 1 42 ? -0.331 -0.014 -7.75 1 91.12 42 ARG B O 1
ATOM 905 N N . LEU B 1 43 ? 1.846 0.016 -7.215 1 95 43 LEU B N 1
ATOM 906 C CA . LEU B 1 43 ? 2.068 -1.322 -7.75 1 95 43 LEU B CA 1
ATOM 907 C C . LEU B 1 43 ? 1.339 -2.371 -6.918 1 95 43 LEU B C 1
ATOM 909 O O . LEU B 1 43 ? 0.726 -3.289 -7.465 1 95 43 LEU B O 1
ATOM 913 N N . ALA B 1 44 ? 1.394 -2.209 -5.621 1 96.38 44 ALA B N 1
ATOM 914 C CA . ALA B 1 44 ? 0.714 -3.135 -4.715 1 96.38 44 ALA B CA 1
ATOM 915 C C . ALA B 1 44 ? -0.781 -3.199 -5.02 1 96.38 44 ALA B C 1
ATOM 917 O O . ALA B 1 44 ? -1.378 -4.277 -5.004 1 96.38 44 ALA B O 1
ATOM 918 N N . ASN B 1 45 ? -1.293 -2.059 -5.27 1 94.94 45 ASN B N 1
ATOM 919 C CA . ASN B 1 45 ? -2.717 -1.999 -5.578 1 94.94 45 ASN B CA 1
ATOM 920 C C . ASN B 1 45 ? -3.035 -2.711 -6.891 1 94.94 45 ASN B C 1
ATOM 922 O O . ASN B 1 45 ? -4.031 -3.434 -6.984 1 94.94 45 ASN B O 1
ATOM 926 N N . ARG B 1 46 ? -2.221 -2.512 -7.879 1 95.12 46 ARG B N 1
ATOM 927 C CA . ARG B 1 46 ? -2.426 -3.172 -9.164 1 95.12 46 ARG B CA 1
ATOM 928 C C . ARG B 1 46 ? -2.346 -4.688 -9.016 1 95.12 46 ARG B C 1
ATOM 930 O O . ARG B 1 46 ? -3.139 -5.418 -9.617 1 95.12 46 ARG B O 1
ATOM 937 N N . ILE B 1 47 ? -1.426 -5.105 -8.25 1 97.12 47 ILE B N 1
ATOM 938 C CA . ILE B 1 47 ? -1.259 -6.535 -8.016 1 97.12 47 ILE B CA 1
ATOM 939 C C . ILE B 1 47 ? -2.488 -7.086 -7.293 1 97.12 47 ILE B C 1
ATOM 941 O O . ILE B 1 47 ? -3.045 -8.109 -7.699 1 97.12 47 ILE B O 1
ATOM 945 N N . ALA B 1 48 ? -2.875 -6.445 -6.285 1 96.94 48 ALA B N 1
ATOM 946 C CA . ALA B 1 48 ? -4.031 -6.883 -5.504 1 96.94 48 ALA B CA 1
ATOM 947 C C . ALA B 1 48 ? -5.281 -6.969 -6.375 1 96.94 48 ALA B C 1
ATOM 949 O O . ALA B 1 48 ? -6.008 -7.961 -6.332 1 96.94 48 ALA B O 1
ATOM 950 N N . LYS B 1 49 ? -5.488 -5.938 -7.156 1 95.81 49 LYS B N 1
ATOM 951 C CA . LYS B 1 49 ? -6.648 -5.902 -8.039 1 95.81 49 LYS B CA 1
ATOM 952 C C . LYS B 1 49 ? -6.609 -7.043 -9.055 1 95.81 49 LYS B C 1
ATOM 954 O O . LYS B 1 49 ? -7.621 -7.699 -9.297 1 95.81 49 LYS B O 1
ATOM 959 N N . PHE B 1 50 ? -5.434 -7.188 -9.562 1 97.25 50 PHE B N 1
ATOM 960 C CA . PHE B 1 50 ? -5.27 -8.258 -10.539 1 97.25 50 PHE B CA 1
ATOM 961 C C . PHE B 1 50 ? -5.602 -9.609 -9.93 1 97.25 50 PHE B C 1
ATOM 963 O O . PHE B 1 50 ? -6.199 -10.469 -10.586 1 97.25 50 PHE B O 1
ATOM 970 N N . LEU B 1 51 ? -5.266 -9.773 -8.688 1 97.75 51 LEU B N 1
ATOM 971 C CA . LEU B 1 51 ? -5.484 -11.039 -7.984 1 97.75 51 LEU B CA 1
ATOM 972 C C . LEU B 1 51 ? -6.875 -11.078 -7.363 1 97.75 51 LEU B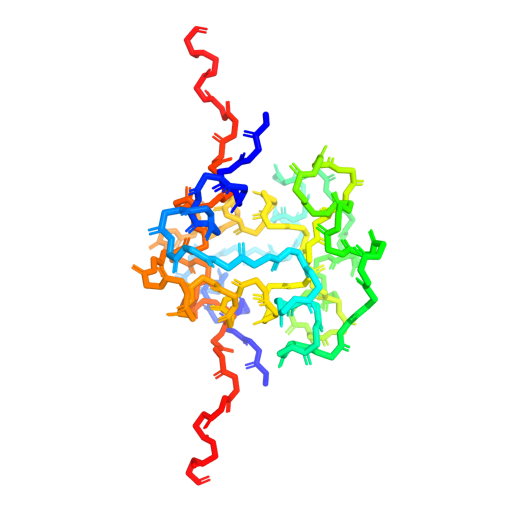 C 1
ATOM 974 O O . LEU B 1 51 ? -7.223 -12.047 -6.68 1 97.75 51 LEU B O 1
ATOM 978 N N . GLY B 1 52 ? -7.617 -10.023 -7.496 1 96.88 52 GLY B N 1
ATOM 979 C CA . GLY B 1 52 ? -9 -10 -7.043 1 96.88 52 GLY B CA 1
ATOM 980 C C . GLY B 1 52 ? -9.133 -9.758 -5.551 1 96.88 52 GLY B C 1
ATOM 981 O O . GLY B 1 52 ? -10.031 -10.305 -4.91 1 96.88 52 GLY B O 1
ATOM 982 N N . THR B 1 53 ? -8.289 -9.055 -5.023 1 96.81 53 THR B N 1
ATOM 983 C CA . THR B 1 53 ? -8.273 -8.812 -3.584 1 96.81 53 THR B CA 1
ATOM 984 C C . THR B 1 53 ? -7.832 -7.379 -3.285 1 96.81 53 THR B C 1
ATOM 986 O O . THR B 1 53 ? -7.938 -6.5 -4.141 1 96.81 53 THR B O 1
ATOM 989 N N . THR B 1 54 ? -7.477 -7.121 -1.97 1 94.62 54 THR B N 1
ATOM 990 C CA . THR B 1 54 ? -7.059 -5.793 -1.549 1 94.62 54 THR B CA 1
ATOM 991 C C . THR B 1 54 ? -5.609 -5.809 -1.07 1 94.62 54 THR B C 1
ATOM 993 O O . THR B 1 54 ? -5.055 -6.871 -0.782 1 94.62 54 THR B O 1
ATOM 996 N N . ILE B 1 55 ? -5.02 -4.691 -1.039 1 95.31 55 ILE B N 1
ATOM 997 C CA . ILE B 1 55 ? -3.643 -4.551 -0.58 1 95.31 55 ILE B CA 1
ATOM 998 C C . ILE B 1 55 ? -3.508 -5.125 0.829 1 95.31 55 ILE B C 1
ATOM 1000 O O . ILE B 1 55 ? -2.568 -5.867 1.116 1 95.31 55 ILE B O 1
ATOM 1004 N N . ILE B 1 56 ? -4.5 -4.805 1.686 1 93.38 56 ILE B N 1
ATOM 1005 C CA . ILE B 1 56 ? -4.402 -5.164 3.098 1 93.38 56 ILE B CA 1
ATOM 1006 C C . ILE B 1 56 ? -4.617 -6.664 3.266 1 93.38 56 ILE B C 1
ATOM 1008 O O . ILE B 1 56 ? -4.078 -7.273 4.191 1 93.38 56 ILE B O 1
ATOM 1012 N N . ALA B 1 57 ? -5.352 -7.227 2.361 1 94.31 57 ALA B N 1
ATOM 1013 C CA . ALA B 1 57 ? -5.5 -8.68 2.398 1 94.31 57 ALA B CA 1
ATOM 1014 C C . ALA B 1 57 ? -4.172 -9.375 2.107 1 94.31 57 ALA B C 1
ATOM 1016 O O . ALA B 1 57 ? -3.875 -10.43 2.68 1 94.31 57 ALA B O 1
ATOM 1017 N N . ILE B 1 58 ? -3.359 -8.82 1.249 1 96.31 58 ILE B N 1
ATOM 1018 C CA . ILE B 1 58 ? -2.074 -9.391 0.863 1 96.31 58 ILE B CA 1
ATOM 1019 C C . ILE B 1 58 ? -1.019 -9.039 1.91 1 96.31 58 ILE B C 1
ATOM 1021 O O . ILE B 1 58 ? -0.216 -9.891 2.299 1 96.31 58 ILE B O 1
ATOM 1025 N N . TRP B 1 59 ? -0.994 -7.754 2.322 1 94.56 59 TRP B N 1
ATOM 1026 C CA . TRP B 1 59 ? -0.049 -7.266 3.32 1 94.56 59 TRP B CA 1
ATOM 1027 C C . TRP B 1 59 ? -0.777 -6.812 4.582 1 94.56 59 TRP B C 1
ATOM 1029 O O . TRP B 1 59 ? -0.979 -5.613 4.793 1 94.56 59 TRP B O 1
ATOM 1039 N N . PRO B 1 60 ? -1.032 -7.742 5.418 1 89 60 PRO B N 1
ATOM 1040 C CA . PRO B 1 60 ? -1.777 -7.387 6.629 1 89 60 PRO B CA 1
ATOM 1041 C C . PRO B 1 60 ? -0.917 -6.66 7.656 1 89 60 PRO B C 1
ATOM 1043 O O . PRO B 1 60 ? 0.308 -6.801 7.652 1 89 60 PRO B O 1
ATOM 1046 N N . ASP B 1 61 ? -1.514 -5.734 8.367 1 76.69 61 ASP B N 1
ATOM 1047 C CA . ASP B 1 61 ? -0.807 -5.059 9.453 1 76.69 61 ASP B CA 1
ATOM 1048 C C . ASP B 1 61 ? -0.36 -6.055 10.516 1 76.69 61 ASP B C 1
ATOM 1050 O O . ASP B 1 61 ? -1.026 -7.066 10.75 1 76.69 61 ASP B O 1
ATOM 1054 N N . CYS B 1 62 ? 0.908 -6.43 10.695 1 61.38 62 CYS B N 1
ATOM 1055 C CA . CYS B 1 62 ? 1.366 -7.352 11.734 1 61.38 62 CYS B CA 1
ATOM 1056 C C . CYS B 1 62 ? 0.712 -7.035 13.07 1 61.38 62 CYS B C 1
ATOM 1058 O O . CYS B 1 62 ? 0.888 -7.777 14.039 1 61.38 62 CYS B O 1
ATOM 1060 N N . ASN B 1 63 ? 0.198 -6 13.453 1 51.09 63 ASN B N 1
ATOM 1061 C CA . ASN B 1 63 ? 0.011 -5.801 14.883 1 51.09 63 ASN B CA 1
ATOM 1062 C C . ASN B 1 63 ? -0.767 -6.953 15.516 1 51.09 63 ASN B C 1
ATOM 1064 O O . ASN B 1 63 ? -1.22 -6.852 16.656 1 51.09 63 ASN B O 1
ATOM 1068 N N . GLN B 1 64 ? -1.403 -7.844 14.883 1 41.22 64 GLN B N 1
ATOM 1069 C CA . GLN B 1 64 ? -2.008 -8.594 15.977 1 41.22 64 GLN B CA 1
ATOM 1070 C C . GLN B 1 64 ? -0.941 -9.18 16.891 1 41.22 64 GLN B C 1
ATOM 1072 O O . GLN B 1 64 ? -0.315 -10.188 16.562 1 41.22 64 GLN B O 1
ATOM 1077 N N . SER B 1 65 ? -0.007 -8.555 17.453 1 35.25 65 SER B N 1
ATOM 1078 C CA . SER B 1 65 ? 0.453 -9.18 18.688 1 35.25 65 SER B CA 1
ATOM 1079 C C . SER B 1 65 ? -0.721 -9.672 19.516 1 35.25 65 SER B C 1
ATOM 1081 O O . SER B 1 65 ? -1.528 -8.875 20 1 35.25 65 SER B O 1
ATOM 1083 N N . GLY B 1 66 ? -1.749 -10.445 19.109 1 27.88 66 GLY B N 1
ATOM 1084 C CA . GLY B 1 66 ? -2.057 -11.203 20.312 1 27.88 66 GLY B CA 1
ATOM 1085 C C . GLY B 1 66 ? -0.845 -11.891 20.922 1 27.88 66 GLY B C 1
ATOM 1086 O O . GLY B 1 66 ? 0.146 -12.125 20.219 1 27.88 66 GLY B O 1
#

Radius of gyration: 15.51 Å; Cα contacts (8 Å, |Δi|>4): 146; chains: 2; bounding box: 24×40×38 Å

Foldseek 3Di:
DFCLVVLCVVVPHDLVRLCVVLVHDSVVSVCCLVVVDPDDPVSLQVSQVVSPHGSCNGVPDPPPPD/DFCLVVLCVVVPHDLVRLCVVLVHDSVVSVCCLVVVDPDDPVSLQVSQVVSPHGSCNGVPDPPPPD

Organism: NCBI:txid82374

Secondary structure (DSSP, 8-state):
--SHHHHHHHHT--HHHHHHHTT--HHHHHHHHTTS----HHHHHHHHHHTTS-HHHHS--TT---/--SHHHHHHHHT--HHHHHHHTT--HHHHHHHHTTS----HHHHHHHHHHTTS-HHHHS--TT---

Sequence (132 aa):
MNNLKKYREEKGYTQEMLAAKFNITVRSYQNYEADRKEPKIRLANRIAKFLGTTIIAIWPDCNQSGMNNLKKYREEKGYTQEMLAAKFNITVRSYQNYEADRKEPKIRLANRIAKFLGTTIIAIWPDCNQSG

Solvent-accessible surface area (backbone atoms only — not comparable to full-atom values): 7569 Å² total; per-residue (Å²): 133,47,39,48,55,60,50,38,51,75,72,67,53,52,66,61,56,51,14,58,73,69,72,46,51,50,64,58,47,51,29,41,45,66,59,73,43,75,58,52,57,64,57,38,43,53,52,19,49,73,66,71,52,45,50,56,71,30,51,55,72,69,72,71,70,117,133,46,37,47,55,59,50,38,51,74,73,68,53,51,67,61,57,52,12,57,74,70,72,47,50,49,65,58,46,50,28,40,43,67,56,74,44,74,59,52,54,63,57,36,42,52,51,20,50,73,67,70,53,46,48,56,72,30,51,55,72,71,71,72,70,117

pLDDT: mean 91.8, std 14.8, range [27.41, 98.62]